Protein AF-A0A7S3JJ05-F1 (afdb_monomer_lite)

pLDDT: mean 85.85, std 11.39, range [44.94, 96.62]

Organism: NCBI:txid151035

Radius of gyration: 26.89 Å; chains: 1; bounding box: 76×38×71 Å

Sequence (168 aa):
YGKQVETTECEGEQGTETLEESEFLMVLLNIERSNNLYESWDQAFRYEADSGTNMYKKKRWITKIPQILTFNIIRVVYDHKTNMPTKLHNEFSFDKEIYIDRFIAENALRFPDFMNTLDSLKAKKQALEETLKKYQHQSKDLLYTDYMRVARQFIEKQLEVKEEDKEC

InterPro domains:
  IPR001394 Peptidase C19, ubiquitin carboxyl-terminal hydrolase [PF00443] (8-108)
  IPR038765 Papain-like cysteine peptidase superfamily [SSF54001] (2-116)

Foldseek 3Di:
DWKKWKWKFKAAPPTDTDIDIDDDDAQEFEPPPHQEDVVRSQCSQWDWDDPPRIIMIMGMATAGDDPDYHYDYDQWDQDPVVRDTDGHPHHHDYDPDDDCLLRHPVCVVVNVVVVVVVVVVVVVVVVVVVVVVCQQPVDDRHHVVVVVVVVVVVVVVVVVVVVVVVVD

Secondary structure (DSSP, 8-state):
-EEEEEEEEEETBS---EEEEEEESEEEEE-SS-SBHHHHHHHHHEEEEE-SS-EEEEEEEEEE--SS-EEEEE-EEEETTTTEEEE-----B--SS---GGGBGGGTTTHHHHHHHHHHHHHHHHHHHHHHHHHH-SBTTB-HHHHHHHHHHHHHHHHHHHHHTT--

Structure (mmCIF, N/CA/C/O backbone):
data_AF-A0A7S3JJ05-F1
#
_entry.id   AF-A0A7S3JJ05-F1
#
loop_
_atom_site.group_PDB
_atom_site.id
_atom_site.type_symbol
_atom_site.label_atom_id
_atom_site.label_alt_id
_atom_site.label_comp_id
_atom_site.label_asym_id
_atom_site.label_entity_id
_atom_site.label_seq_id
_atom_site.pdbx_PDB_ins_code
_atom_site.Cartn_x
_atom_site.Cartn_y
_atom_site.Cartn_z
_atom_site.occupancy
_atom_site.B_iso_or_equiv
_atom_site.auth_seq_id
_atom_site.auth_comp_id
_atom_site.auth_asym_id
_atom_site.auth_atom_id
_atom_site.pdbx_PDB_model_num
ATOM 1 N N . TYR A 1 1 ? 10.597 -8.701 -21.590 1.00 82.19 1 TYR A N 1
ATOM 2 C CA . TYR A 1 1 ? 10.909 -8.054 -20.303 1.00 82.19 1 TYR A CA 1
ATOM 3 C C . TYR A 1 1 ? 10.250 -6.686 -20.257 1.00 82.19 1 TYR A C 1
ATOM 5 O O . TYR A 1 1 ? 10.054 -6.089 -21.317 1.00 82.19 1 TYR A O 1
ATOM 13 N N . GLY A 1 2 ? 9.829 -6.248 -19.071 1.00 90.94 2 GLY A N 1
ATOM 14 C CA . GLY A 1 2 ? 9.363 -4.882 -18.838 1.00 90.94 2 GLY A CA 1
ATOM 15 C C . GLY A 1 2 ? 10.549 -3.951 -18.596 1.00 90.94 2 GLY A C 1
ATOM 16 O O . GLY A 1 2 ? 11.637 -4.425 -18.271 1.00 90.94 2 GLY A O 1
ATOM 17 N N . LYS A 1 3 ? 10.347 -2.644 -18.758 1.00 94.31 3 LYS A N 1
ATOM 18 C CA . LYS A 1 3 ? 11.340 -1.620 -18.405 1.00 94.31 3 LYS A CA 1
ATOM 19 C C . LYS A 1 3 ? 10.775 -0.682 -17.356 1.00 94.31 3 LYS A C 1
ATOM 21 O O . LYS A 1 3 ? 9.590 -0.341 -17.405 1.00 94.31 3 LYS A O 1
ATOM 26 N N . GLN A 1 4 ? 11.629 -0.274 -16.433 1.00 93.25 4 GLN A N 1
ATOM 27 C CA . GLN A 1 4 ? 11.309 0.684 -15.389 1.00 93.25 4 GLN A CA 1
ATOM 28 C C . GLN A 1 4 ? 12.452 1.685 -15.223 1.00 93.25 4 GLN A C 1
ATOM 30 O O . GLN A 1 4 ? 13.612 1.373 -15.490 1.00 93.25 4 GLN A O 1
ATOM 35 N N . VAL A 1 5 ? 12.096 2.878 -14.771 1.00 93.38 5 VAL A N 1
ATOM 36 C CA . VAL A 1 5 ? 13.022 3.918 -14.334 1.00 93.38 5 VAL A CA 1
ATOM 37 C C . VAL A 1 5 ? 12.901 4.026 -12.829 1.00 93.38 5 VAL A C 1
ATOM 39 O O . VAL A 1 5 ? 11.796 4.006 -12.282 1.00 93.38 5 VAL A O 1
ATOM 42 N N . GLU A 1 6 ? 14.036 4.135 -12.166 1.00 90.75 6 GLU A N 1
ATOM 43 C CA . GLU A 1 6 ? 14.124 4.386 -10.744 1.00 90.75 6 GLU A CA 1
ATOM 44 C C . GLU A 1 6 ? 14.713 5.771 -10.496 1.00 90.75 6 GLU A C 1
ATOM 46 O O . GLU A 1 6 ? 15.736 6.125 -11.076 1.00 90.75 6 GLU A O 1
ATOM 51 N N . THR A 1 7 ? 14.052 6.538 -9.634 1.00 88.94 7 THR A N 1
ATOM 52 C CA . THR A 1 7 ? 14.517 7.831 -9.136 1.00 88.94 7 THR A CA 1
ATOM 53 C C . THR A 1 7 ? 14.844 7.679 -7.661 1.00 88.94 7 THR A C 1
ATOM 55 O O . THR A 1 7 ? 13.981 7.252 -6.885 1.00 88.94 7 THR A O 1
ATOM 58 N N . THR A 1 8 ? 16.067 8.030 -7.273 1.00 85.50 8 THR A N 1
ATOM 59 C CA . THR A 1 8 ? 16.470 8.092 -5.864 1.00 85.50 8 THR A CA 1
ATOM 60 C C . THR A 1 8 ? 16.729 9.540 -5.470 1.00 85.50 8 THR A C 1
ATOM 62 O O . THR A 1 8 ? 17.490 10.240 -6.130 1.00 85.50 8 THR A O 1
ATOM 65 N N . GLU A 1 9 ? 16.077 9.974 -4.396 1.00 83.88 9 GLU A N 1
ATOM 66 C CA . GLU A 1 9 ? 16.200 11.290 -3.774 1.00 83.88 9 GLU A CA 1
ATOM 67 C C . GLU A 1 9 ? 16.800 11.097 -2.368 1.00 83.88 9 GLU A C 1
ATOM 69 O O . GLU A 1 9 ? 16.243 10.371 -1.536 1.00 83.88 9 GLU A O 1
ATOM 74 N N . CYS A 1 10 ? 17.935 11.747 -2.099 1.00 75.75 10 CYS A N 1
ATOM 75 C CA . CYS A 1 10 ? 18.586 11.771 -0.789 1.00 75.75 10 CYS A CA 1
ATOM 76 C C . CYS A 1 10 ? 18.523 13.198 -0.235 1.00 75.75 10 CYS A C 1
ATOM 78 O O . CYS A 1 10 ? 19.223 14.086 -0.721 1.00 75.75 10 CYS A O 1
ATOM 80 N N . GLU A 1 11 ? 17.697 13.441 0.781 1.00 64.88 11 GLU A N 1
ATOM 81 C CA . GLU A 1 11 ? 17.647 14.745 1.451 1.00 64.88 11 GLU A CA 1
ATOM 82 C C . GLU A 1 11 ? 18.813 14.823 2.457 1.00 64.88 11 GLU A C 1
ATOM 84 O O . GLU A 1 11 ? 18.699 14.307 3.567 1.00 64.88 11 GLU A O 1
ATOM 89 N N . GLY A 1 12 ? 19.960 15.395 2.053 1.00 57.22 12 GLY A N 1
ATOM 90 C CA . GLY A 1 12 ? 21.115 15.605 2.949 1.00 57.22 12 GLY A CA 1
ATOM 91 C C . GLY A 1 12 ? 22.434 16.025 2.288 1.00 57.22 12 GLY A C 1
ATOM 92 O O . GLY A 1 12 ? 23.176 16.835 2.839 1.00 57.22 12 GLY A O 1
ATOM 93 N N . GLU A 1 13 ? 22.703 15.553 1.074 1.00 52.25 13 GLU A N 1
ATOM 94 C CA . GLU A 1 13 ? 23.764 16.067 0.195 1.00 52.25 13 GLU A CA 1
ATOM 95 C C . GLU A 1 13 ? 23.087 16.762 -0.993 1.00 52.25 13 GLU A C 1
ATOM 97 O O . GLU A 1 13 ? 21.951 16.416 -1.308 1.00 52.25 13 GLU A O 1
ATOM 102 N N . GLN A 1 14 ? 23.716 17.783 -1.594 1.00 47.75 14 GLN A N 1
ATOM 103 C CA . GLN A 1 14 ? 23.150 18.600 -2.687 1.00 47.75 14 GLN A CA 1
ATOM 104 C C . GLN A 1 14 ? 22.267 17.755 -3.617 1.00 47.75 14 GLN A C 1
ATOM 106 O O . GLN A 1 14 ? 22.804 16.915 -4.334 1.00 47.75 14 GLN A O 1
ATOM 111 N N . GLY A 1 15 ? 20.940 17.950 -3.535 1.00 53.84 15 GLY A N 1
ATOM 112 C CA . GLY A 1 15 ? 19.898 17.020 -3.995 1.00 53.84 15 GLY A CA 1
ATOM 113 C C . GLY A 1 15 ? 20.252 16.281 -5.279 1.00 53.84 15 GLY A C 1
ATOM 114 O O . GLY A 1 15 ? 20.012 16.775 -6.378 1.00 53.84 15 GLY A O 1
ATOM 115 N N . THR A 1 16 ? 20.878 15.115 -5.128 1.00 57.69 16 THR A N 1
ATOM 116 C CA . THR A 1 16 ? 21.374 14.343 -6.260 1.00 57.69 16 THR A CA 1
ATOM 117 C C . THR A 1 16 ? 20.274 13.370 -6.643 1.00 57.69 16 THR A C 1
ATOM 119 O O . THR A 1 16 ? 20.084 12.356 -5.980 1.00 57.69 16 THR A O 1
ATOM 122 N N . GLU A 1 17 ? 19.511 13.708 -7.679 1.00 68.81 17 GLU A N 1
ATOM 123 C CA . GLU A 1 17 ? 18.558 12.779 -8.282 1.00 68.81 17 GLU A CA 1
ATOM 124 C C . GLU A 1 17 ? 19.319 11.840 -9.218 1.00 68.81 17 GLU A C 1
ATOM 126 O O . GLU A 1 17 ? 19.833 12.254 -10.261 1.00 68.81 17 GLU A O 1
ATOM 131 N N . THR A 1 18 ? 19.417 10.565 -8.846 1.00 74.94 18 THR A N 1
ATOM 132 C CA . THR A 1 18 ? 19.930 9.530 -9.746 1.00 74.94 18 THR A CA 1
ATOM 133 C C . THR A 1 18 ? 18.768 8.876 -10.480 1.00 74.94 18 THR A C 1
ATOM 135 O O . THR A 1 18 ? 17.762 8.499 -9.874 1.00 74.94 18 THR A O 1
ATOM 138 N N . LEU A 1 19 ? 18.910 8.762 -11.803 1.00 83.12 19 LEU A N 1
ATOM 139 C CA . LEU A 1 19 ? 17.966 8.079 -12.681 1.00 83.12 19 LEU A CA 1
ATOM 140 C C . LEU A 1 19 ? 18.621 6.819 -13.235 1.00 83.12 19 LEU A C 1
ATOM 142 O O . LEU A 1 19 ? 19.590 6.897 -13.989 1.00 83.12 19 LEU A O 1
ATOM 146 N N . GLU A 1 20 ? 18.072 5.665 -12.872 1.00 89.56 20 GLU A N 1
ATOM 147 C CA . GLU A 1 20 ? 18.563 4.364 -13.320 1.00 89.56 20 GLU A CA 1
ATOM 148 C C . GLU A 1 20 ? 17.482 3.630 -14.114 1.00 89.56 20 GLU A C 1
ATOM 150 O O . GLU A 1 20 ? 16.375 3.383 -13.628 1.00 89.56 20 GLU A O 1
ATOM 155 N N . GLU A 1 21 ? 17.804 3.257 -15.352 1.00 91.31 21 GLU A N 1
ATOM 156 C CA . GLU A 1 21 ? 16.955 2.381 -16.154 1.00 91.31 21 GLU A CA 1
ATOM 157 C C . GLU A 1 21 ? 17.282 0.918 -15.866 1.00 91.31 21 GLU A C 1
ATOM 159 O O . GLU A 1 21 ? 18.436 0.494 -15.917 1.00 91.31 21 GLU A O 1
ATOM 164 N N . SER A 1 22 ? 16.248 0.120 -15.609 1.00 92.06 22 SER A N 1
ATOM 165 C CA . SER A 1 22 ? 16.392 -1.318 -15.404 1.00 92.06 22 SER A CA 1
ATOM 166 C C . SER A 1 22 ? 15.295 -2.105 -16.110 1.00 92.06 22 SER A C 1
ATOM 168 O O . SER A 1 22 ? 14.193 -1.618 -16.382 1.00 92.06 22 SER A O 1
ATOM 170 N N . GLU A 1 23 ? 15.605 -3.360 -16.416 1.00 93.50 23 GLU A N 1
ATOM 171 C CA . GLU A 1 23 ? 14.619 -4.319 -16.891 1.00 93.50 23 GLU A CA 1
ATOM 172 C C . GLU A 1 23 ? 14.066 -5.126 -15.719 1.00 93.50 23 GLU A C 1
ATOM 174 O O . GLU A 1 23 ? 14.777 -5.442 -14.766 1.00 93.50 23 GLU A O 1
ATOM 179 N N . PHE A 1 24 ? 12.790 -5.494 -15.802 1.00 92.12 24 PHE A N 1
ATOM 180 C CA . PHE A 1 24 ? 12.163 -6.366 -14.818 1.00 92.12 24 PHE A CA 1
ATOM 181 C C . PHE A 1 24 ? 11.368 -7.479 -15.501 1.00 92.12 24 PHE A C 1
ATOM 183 O O . PHE A 1 24 ? 10.778 -7.313 -16.575 1.00 92.12 24 PHE A O 1
ATOM 190 N N . LEU A 1 25 ? 11.371 -8.648 -14.865 1.00 91.00 25 LEU A N 1
ATOM 191 C CA . LEU A 1 25 ? 10.566 -9.797 -15.281 1.00 91.00 25 LEU A CA 1
ATOM 192 C C . LEU A 1 25 ? 9.307 -9.930 -14.424 1.00 91.00 25 LEU A C 1
ATOM 194 O O . LEU A 1 25 ? 8.244 -10.291 -14.924 1.00 91.00 25 LEU A O 1
ATOM 198 N N . MET A 1 26 ? 9.438 -9.636 -13.133 1.00 93.38 26 MET A N 1
ATOM 199 C CA . MET A 1 26 ? 8.384 -9.820 -12.152 1.00 93.38 26 MET A CA 1
ATOM 200 C C . MET A 1 26 ? 8.451 -8.763 -11.062 1.00 93.38 26 MET A C 1
ATOM 202 O O . MET A 1 26 ? 9.522 -8.232 -10.766 1.00 93.38 26 MET A O 1
ATOM 206 N N . VAL A 1 27 ? 7.302 -8.494 -10.454 1.00 93.69 27 VAL A N 1
ATOM 207 C CA . VAL A 1 27 ? 7.176 -7.587 -9.315 1.00 93.69 27 VAL A CA 1
ATOM 208 C C . VAL A 1 27 ? 7.080 -8.421 -8.042 1.00 93.69 27 VAL A C 1
ATOM 210 O O . VAL A 1 27 ? 6.203 -9.277 -7.913 1.00 93.69 27 VAL A O 1
ATOM 213 N N . LEU A 1 28 ? 8.000 -8.188 -7.108 1.00 93.56 28 LEU A N 1
ATOM 214 C CA . LEU A 1 28 ? 7.999 -8.826 -5.793 1.00 93.56 28 LEU A CA 1
ATOM 215 C C . LEU A 1 28 ? 7.097 -8.029 -4.846 1.00 93.56 28 LEU A C 1
ATOM 217 O O . LEU A 1 28 ? 7.322 -6.840 -4.639 1.00 93.56 28 LEU A O 1
ATOM 221 N N . LEU A 1 29 ? 6.092 -8.686 -4.273 1.00 93.94 29 LEU A N 1
ATOM 222 C CA . LEU A 1 29 ? 5.113 -8.079 -3.377 1.00 93.94 29 LEU A CA 1
ATOM 223 C C . LEU A 1 29 ? 5.332 -8.584 -1.952 1.00 93.94 29 LEU A C 1
ATOM 225 O O . LEU A 1 29 ? 5.240 -9.788 -1.701 1.00 93.94 29 LEU A O 1
ATOM 229 N N . ASN A 1 30 ? 5.592 -7.666 -1.021 1.00 90.44 30 ASN A N 1
ATOM 230 C CA . ASN A 1 30 ? 5.603 -7.968 0.407 1.00 90.44 30 ASN A CA 1
ATOM 231 C C . ASN A 1 30 ? 4.196 -7.744 0.985 1.00 90.44 30 ASN A C 1
ATOM 233 O O . ASN A 1 30 ? 3.635 -6.661 0.836 1.00 90.44 30 ASN A O 1
ATOM 237 N N . ILE A 1 31 ? 3.640 -8.765 1.643 1.00 90.50 31 ILE A N 1
ATOM 238 C CA . ILE A 1 31 ? 2.284 -8.737 2.220 1.00 90.50 31 ILE A CA 1
ATOM 239 C C . ILE A 1 31 ? 2.266 -8.600 3.744 1.00 90.50 31 ILE A C 1
ATOM 241 O O . ILE A 1 31 ? 1.229 -8.795 4.373 1.00 90.50 31 ILE A O 1
ATOM 245 N N . GLU A 1 32 ? 3.408 -8.308 4.364 1.00 87.25 32 GLU A N 1
ATOM 246 C CA . GLU A 1 32 ? 3.494 -8.125 5.815 1.00 87.25 32 GLU A CA 1
ATOM 247 C C . GLU A 1 32 ? 2.618 -6.957 6.293 1.00 87.25 32 GLU A C 1
ATOM 249 O O . GLU A 1 32 ? 1.982 -7.038 7.341 1.00 87.25 32 GLU A O 1
ATOM 254 N N . ARG A 1 33 ? 2.555 -5.880 5.499 1.00 84.00 33 ARG A N 1
ATOM 255 C CA . ARG A 1 33 ? 1.881 -4.620 5.855 1.00 84.00 33 ARG A CA 1
ATOM 256 C C . ARG A 1 33 ? 0.652 -4.305 5.007 1.00 84.00 33 ARG A C 1
ATOM 258 O O . ARG A 1 33 ? 0.058 -3.251 5.190 1.00 84.00 33 ARG A O 1
ATOM 265 N N . SER A 1 34 ? 0.298 -5.163 4.057 1.00 87.81 34 SER A N 1
ATOM 266 C CA . SER A 1 34 ? -0.781 -4.910 3.101 1.00 87.81 34 SER A CA 1
ATOM 267 C C . SER A 1 34 ? -1.526 -6.195 2.749 1.00 87.81 34 SER A C 1
ATOM 269 O O . SER A 1 34 ? -0.962 -7.288 2.749 1.00 87.81 34 SER A O 1
ATOM 271 N N . ASN A 1 35 ? -2.821 -6.061 2.470 1.00 89.81 35 ASN A N 1
ATOM 272 C CA . ASN A 1 35 ? -3.723 -7.168 2.135 1.00 89.81 35 ASN A CA 1
ATOM 273 C C . ASN A 1 35 ? -4.287 -7.075 0.706 1.00 89.81 35 ASN A C 1
ATOM 275 O O . ASN A 1 35 ? -5.105 -7.902 0.311 1.00 89.81 35 ASN A O 1
ATOM 279 N N . ASN A 1 36 ? -3.866 -6.073 -0.066 1.00 93.62 36 ASN A N 1
ATOM 280 C CA . ASN A 1 36 ? -4.350 -5.819 -1.415 1.00 93.62 36 ASN A CA 1
ATOM 281 C C . ASN A 1 36 ? -3.189 -5.583 -2.388 1.00 93.62 36 ASN A C 1
ATOM 283 O O . ASN A 1 36 ? -2.119 -5.107 -2.005 1.00 93.62 36 ASN A O 1
ATOM 287 N N . LEU A 1 37 ? -3.425 -5.896 -3.664 1.00 94.31 37 LEU A N 1
ATOM 288 C CA . LEU A 1 37 ? -2.410 -5.807 -4.714 1.00 94.31 37 LEU A CA 1
ATOM 289 C C . LEU A 1 37 ? -1.822 -4.404 -4.883 1.00 94.31 37 LEU A C 1
ATOM 291 O O . LEU A 1 37 ? -0.604 -4.264 -4.968 1.00 94.31 37 LEU A O 1
ATOM 295 N N . TYR A 1 38 ? -2.666 -3.374 -4.956 1.00 93.19 38 TYR A N 1
ATOM 296 C CA . TYR A 1 38 ? -2.210 -2.020 -5.268 1.00 93.19 38 TYR A CA 1
ATOM 297 C C . TYR A 1 38 ? -1.325 -1.436 -4.173 1.00 93.19 38 TYR A C 1
ATOM 299 O O . TYR A 1 38 ? -0.345 -0.769 -4.483 1.00 93.19 38 TYR A O 1
ATOM 307 N N . GLU A 1 39 ? -1.649 -1.685 -2.910 1.00 91.12 39 GLU A N 1
ATOM 308 C CA . GLU A 1 39 ? -0.859 -1.231 -1.773 1.00 91.12 39 GLU A CA 1
ATOM 309 C C . GLU A 1 39 ? 0.471 -1.979 -1.685 1.00 91.12 39 GLU A C 1
ATOM 311 O O . GLU A 1 39 ? 1.507 -1.336 -1.532 1.00 91.12 39 GLU A O 1
ATOM 316 N N . SER A 1 40 ? 0.482 -3.306 -1.865 1.00 93.25 40 SER A N 1
ATOM 317 C CA . SER A 1 40 ? 1.742 -4.062 -1.907 1.00 93.25 40 SER A CA 1
ATOM 318 C C . SER A 1 40 ? 2.624 -3.643 -3.083 1.00 93.25 40 SER A C 1
ATOM 320 O O . SER A 1 40 ? 3.846 -3.597 -2.956 1.00 93.25 40 SER A O 1
ATOM 322 N N . TRP A 1 41 ? 2.028 -3.335 -4.238 1.00 93.50 41 TRP A N 1
ATOM 323 C CA . TRP A 1 41 ? 2.768 -2.867 -5.409 1.00 93.50 41 TRP A CA 1
ATOM 324 C C . TRP A 1 41 ? 3.315 -1.452 -5.188 1.00 93.50 41 TRP A C 1
ATOM 326 O O . TRP A 1 41 ? 4.482 -1.191 -5.476 1.00 93.50 41 TRP A O 1
ATOM 336 N N . ASP A 1 42 ? 2.529 -0.558 -4.589 1.00 90.88 42 ASP A N 1
ATOM 337 C CA . ASP A 1 42 ? 2.990 0.781 -4.220 1.00 90.88 42 ASP A CA 1
ATOM 338 C C . ASP A 1 42 ? 4.161 0.718 -3.234 1.00 90.88 42 ASP A C 1
ATOM 340 O O . ASP A 1 42 ? 5.171 1.367 -3.472 1.00 90.88 42 ASP A O 1
ATOM 344 N N . GLN A 1 43 ? 4.095 -0.147 -2.216 1.00 89.69 43 GLN A N 1
ATOM 345 C CA . GLN A 1 43 ? 5.204 -0.412 -1.285 1.00 89.69 43 GLN A CA 1
ATOM 346 C C . GLN A 1 43 ? 6.431 -1.020 -1.979 1.00 89.69 43 GLN A C 1
ATOM 348 O O . GLN A 1 43 ? 7.568 -0.750 -1.602 1.00 89.69 43 GLN A O 1
ATOM 353 N N . ALA A 1 44 ? 6.231 -1.855 -3.001 1.00 91.06 44 ALA A N 1
ATOM 354 C CA . ALA A 1 44 ? 7.342 -2.411 -3.764 1.00 91.06 44 ALA A CA 1
ATOM 355 C C . ALA A 1 44 ? 8.052 -1.335 -4.600 1.00 91.06 44 ALA A C 1
ATOM 357 O O . ALA A 1 44 ? 9.262 -1.431 -4.815 1.00 91.06 44 ALA A O 1
ATOM 358 N N . PHE A 1 45 ? 7.310 -0.347 -5.107 1.00 91.12 45 PHE A N 1
ATOM 359 C CA . PHE A 1 45 ? 7.809 0.698 -6.008 1.00 91.12 45 PHE A CA 1
ATOM 360 C C . PHE A 1 45 ? 8.241 1.973 -5.285 1.00 91.12 45 PHE A C 1
ATOM 362 O O . PHE A 1 45 ? 9.035 2.733 -5.836 1.00 91.12 45 PHE A O 1
ATOM 369 N N . ARG A 1 46 ? 7.739 2.198 -4.071 1.00 88.00 46 ARG A N 1
ATOM 370 C CA . ARG A 1 46 ? 8.063 3.334 -3.213 1.00 88.00 46 ARG A CA 1
ATOM 371 C C . ARG A 1 46 ? 8.742 2.817 -1.965 1.00 88.00 46 ARG A C 1
ATOM 373 O O . ARG A 1 46 ? 8.143 2.107 -1.165 1.00 88.00 46 ARG A O 1
ATOM 380 N N . TYR A 1 47 ? 9.994 3.198 -1.804 1.00 84.00 47 TYR A N 1
ATOM 381 C CA . TYR A 1 47 ? 10.747 2.941 -0.597 1.00 84.00 47 TYR A CA 1
ATOM 382 C C . TYR A 1 47 ? 11.076 4.273 0.055 1.00 84.00 47 TYR A C 1
ATOM 384 O O . TYR A 1 47 ? 11.681 5.141 -0.572 1.00 84.00 47 TYR A O 1
ATOM 392 N N . GLU A 1 4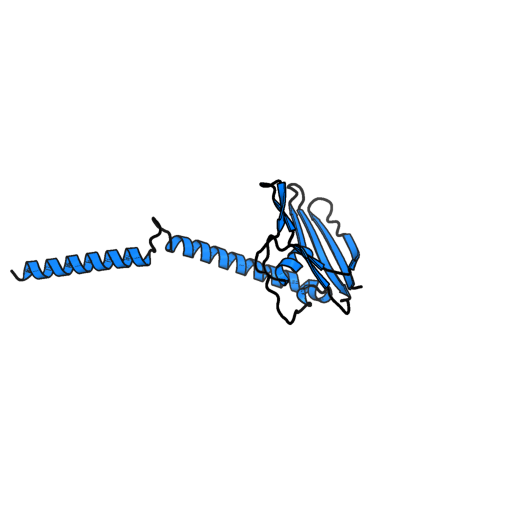8 ? 10.670 4.421 1.307 1.00 83.25 48 GLU A N 1
ATOM 393 C CA . GLU A 1 48 ? 11.007 5.568 2.136 1.00 83.25 48 GLU A CA 1
ATOM 394 C C . GLU A 1 48 ? 11.686 5.039 3.394 1.00 83.25 48 GLU A C 1
ATOM 396 O O . GLU A 1 48 ? 11.130 4.198 4.106 1.00 83.25 48 GLU A O 1
ATOM 401 N N . ALA A 1 49 ? 12.911 5.493 3.636 1.00 78.81 49 ALA A N 1
ATOM 402 C CA . ALA A 1 49 ? 13.657 5.162 4.835 1.00 78.81 49 ALA A CA 1
ATOM 403 C C . ALA A 1 49 ? 14.191 6.428 5.485 1.00 78.81 49 ALA A C 1
ATOM 405 O O . ALA A 1 49 ? 14.905 7.220 4.866 1.00 78.81 49 ALA A O 1
ATOM 406 N N . ASP A 1 50 ? 13.862 6.572 6.760 1.00 75.56 50 ASP A N 1
ATOM 407 C CA . ASP A 1 50 ? 14.413 7.602 7.618 1.00 75.56 50 ASP A CA 1
ATOM 408 C C . ASP A 1 50 ? 15.673 7.045 8.293 1.00 75.56 50 ASP A C 1
ATOM 410 O O . ASP A 1 50 ? 15.603 6.106 9.088 1.00 75.56 50 ASP A O 1
ATOM 414 N N . SER A 1 51 ? 16.843 7.570 7.923 1.00 70.38 51 SER A N 1
ATOM 415 C CA . SER A 1 51 ? 18.116 7.226 8.576 1.00 70.38 51 SER A CA 1
ATOM 416 C C . SER A 1 51 ? 18.473 8.205 9.702 1.00 70.38 51 SER A C 1
ATOM 418 O O . SER A 1 51 ? 19.618 8.234 10.152 1.00 70.38 51 SER A O 1
ATOM 420 N N . GLY A 1 52 ? 17.527 9.036 10.154 1.00 70.06 52 GLY A N 1
ATOM 421 C CA . GLY A 1 52 ? 17.686 10.011 11.235 1.00 70.06 52 GLY A CA 1
ATOM 422 C C . GLY A 1 52 ? 18.416 11.292 10.825 1.00 70.06 52 GLY A C 1
ATOM 423 O O . GLY A 1 52 ? 18.013 12.378 11.226 1.00 70.06 52 GLY A O 1
ATOM 424 N N . THR A 1 53 ? 19.486 11.189 10.031 1.00 66.19 53 THR A N 1
ATOM 425 C CA . THR A 1 53 ? 20.213 12.355 9.488 1.00 66.19 53 THR A CA 1
ATOM 426 C C . THR A 1 53 ? 19.732 12.735 8.090 1.00 66.19 53 THR A C 1
ATOM 428 O O . THR A 1 53 ? 19.606 13.921 7.810 1.00 66.19 53 THR A O 1
ATOM 431 N N . ASN A 1 54 ? 19.411 11.741 7.255 1.00 73.44 54 ASN A N 1
ATOM 432 C CA . ASN A 1 54 ? 18.942 11.927 5.883 1.00 73.44 54 ASN A CA 1
ATOM 433 C C . ASN A 1 54 ? 17.716 11.047 5.626 1.00 73.44 54 ASN A C 1
ATOM 435 O O . ASN A 1 54 ? 17.660 9.894 6.075 1.00 73.44 54 ASN A O 1
ATOM 439 N N . MET A 1 55 ? 16.772 11.574 4.850 1.00 79.19 55 MET A N 1
ATOM 440 C CA . MET A 1 55 ? 15.643 10.808 4.334 1.00 79.19 55 MET A CA 1
ATOM 441 C C . MET A 1 55 ? 15.978 10.299 2.932 1.00 79.19 55 MET A C 1
ATOM 443 O O . MET A 1 55 ? 16.326 11.078 2.042 1.00 79.19 55 MET A O 1
ATOM 447 N N . TYR A 1 56 ? 15.863 8.986 2.744 1.00 83.38 56 TYR A N 1
ATOM 448 C CA . TYR A 1 56 ? 16.067 8.324 1.461 1.00 83.38 56 TYR A CA 1
ATOM 449 C C . TYR A 1 56 ? 14.715 7.951 0.870 1.00 83.38 56 TYR A C 1
ATOM 451 O O . TYR A 1 56 ? 13.973 7.158 1.457 1.00 83.38 56 TYR A O 1
ATOM 459 N N . LYS A 1 57 ? 14.408 8.500 -0.304 1.00 87.25 57 LYS A N 1
ATOM 460 C CA . LYS A 1 57 ? 13.201 8.177 -1.064 1.00 87.25 57 LYS A CA 1
ATOM 461 C C . LYS A 1 57 ? 13.597 7.565 -2.391 1.00 87.25 57 LYS A C 1
ATOM 463 O O . LYS A 1 57 ? 14.374 8.134 -3.146 1.00 87.25 57 LYS A O 1
ATOM 468 N N . LYS A 1 58 ? 13.031 6.409 -2.699 1.00 88.56 58 LYS A N 1
ATOM 469 C CA . LYS A 1 58 ? 13.253 5.702 -3.956 1.00 88.56 58 LYS A CA 1
ATOM 470 C C . LYS A 1 58 ? 11.909 5.389 -4.587 1.00 88.56 58 LYS A C 1
ATOM 472 O O . LYS A 1 58 ? 11.046 4.787 -3.948 1.00 88.56 58 LYS A O 1
ATOM 477 N N . LYS A 1 59 ? 11.723 5.832 -5.828 1.00 90.69 59 LYS A N 1
ATOM 478 C CA . LYS A 1 59 ? 10.474 5.710 -6.590 1.00 90.69 59 LYS A CA 1
ATOM 479 C C . LYS A 1 59 ? 10.762 4.998 -7.902 1.00 90.69 59 LYS A C 1
ATOM 481 O O . LYS A 1 59 ? 11.679 5.383 -8.618 1.00 90.69 59 LYS A O 1
ATOM 486 N N . ARG A 1 60 ? 9.962 3.989 -8.241 1.00 92.19 60 ARG A N 1
ATOM 487 C CA . ARG A 1 60 ? 10.019 3.312 -9.543 1.00 92.19 60 ARG A CA 1
ATOM 488 C C . ARG A 1 60 ? 8.789 3.611 -10.382 1.00 92.19 60 ARG A C 1
ATOM 490 O O . ARG A 1 60 ? 7.672 3.632 -9.869 1.00 92.19 60 ARG A O 1
ATOM 497 N N . TRP A 1 61 ? 9.010 3.759 -11.682 1.00 93.44 61 TRP A N 1
ATOM 498 C CA . TRP A 1 61 ? 7.979 3.976 -12.690 1.00 93.44 61 TRP A CA 1
ATOM 499 C C . TRP A 1 61 ? 8.185 3.039 -13.874 1.00 93.44 61 TRP A C 1
ATOM 501 O O . TRP A 1 61 ? 9.304 2.867 -14.350 1.00 93.44 61 TRP A O 1
ATOM 511 N N . ILE A 1 62 ? 7.111 2.445 -14.387 1.00 94.69 62 ILE A N 1
ATOM 512 C CA . ILE A 1 62 ? 7.168 1.578 -15.567 1.00 94.69 62 ILE A CA 1
ATOM 513 C C . ILE A 1 62 ? 7.189 2.445 -16.819 1.00 94.69 62 ILE A C 1
ATOM 515 O O . ILE A 1 62 ? 6.289 3.252 -17.046 1.00 94.69 62 ILE A O 1
ATOM 519 N N . THR A 1 63 ? 8.200 2.237 -17.655 1.00 94.50 63 THR A N 1
ATOM 520 C CA . THR A 1 63 ? 8.321 2.875 -18.973 1.00 94.50 63 THR A CA 1
ATOM 521 C C . THR A 1 63 ? 7.873 1.951 -20.095 1.00 94.50 63 THR A C 1
ATOM 523 O O . THR A 1 63 ? 7.363 2.409 -21.111 1.00 94.50 63 THR A O 1
ATOM 526 N N . LYS A 1 64 ? 8.022 0.632 -19.918 1.00 94.62 64 LYS A N 1
ATOM 527 C CA . LYS A 1 64 ? 7.545 -0.365 -20.880 1.00 94.62 64 LYS A CA 1
ATOM 528 C C . LYS A 1 64 ? 6.901 -1.540 -20.165 1.00 94.62 64 LYS A C 1
ATOM 530 O O . LYS A 1 64 ? 7.569 -2.274 -19.436 1.00 94.62 64 LYS A O 1
ATOM 535 N N . ILE A 1 65 ? 5.620 -1.757 -20.437 1.00 91.94 65 ILE A N 1
ATOM 536 C CA . ILE A 1 65 ? 4.852 -2.868 -19.873 1.00 91.94 65 ILE A CA 1
ATOM 537 C C . ILE A 1 65 ? 5.199 -4.165 -20.632 1.00 91.94 65 ILE A C 1
ATOM 539 O O . ILE A 1 65 ? 5.220 -4.166 -21.869 1.00 91.94 65 ILE A O 1
ATOM 543 N N . PRO A 1 66 ? 5.503 -5.277 -19.937 1.00 93.00 66 PRO A N 1
ATOM 544 C CA . PRO A 1 66 ? 5.672 -6.575 -20.582 1.00 93.00 66 PRO A CA 1
ATOM 545 C C . PRO A 1 66 ? 4.321 -7.141 -21.050 1.00 93.00 66 PRO A C 1
ATOM 547 O O . PRO A 1 66 ? 3.298 -6.898 -20.425 1.00 93.00 66 PRO A O 1
ATOM 550 N N . GLN A 1 67 ? 4.319 -7.969 -22.103 1.00 92.75 67 GLN A N 1
ATOM 551 C CA . GLN A 1 67 ? 3.094 -8.651 -22.566 1.00 92.75 67 GLN A CA 1
ATOM 552 C C . GLN A 1 67 ? 2.451 -9.526 -21.480 1.00 92.75 67 GLN A C 1
ATOM 554 O O . GLN A 1 67 ? 1.235 -9.676 -21.443 1.00 92.75 67 GLN A O 1
ATOM 559 N N . ILE A 1 68 ? 3.277 -10.102 -20.603 1.00 94.25 68 ILE A N 1
ATOM 560 C CA . ILE A 1 68 ? 2.847 -10.876 -19.442 1.00 94.25 68 ILE A CA 1
ATOM 561 C C . ILE A 1 68 ? 3.470 -10.224 -18.213 1.00 94.25 68 ILE A C 1
ATOM 563 O O . ILE A 1 68 ? 4.696 -10.196 -18.078 1.00 94.25 68 ILE A O 1
ATOM 567 N N . LEU A 1 69 ? 2.628 -9.699 -17.326 1.00 93.38 69 LEU A N 1
ATOM 568 C CA . LEU A 1 69 ? 3.051 -9.135 -16.051 1.00 93.38 69 LEU A CA 1
ATOM 569 C C . LEU A 1 69 ? 2.918 -10.194 -14.956 1.00 93.38 69 LEU A C 1
ATOM 571 O O . LEU A 1 69 ? 1.839 -10.738 -14.738 1.00 93.38 69 LEU A O 1
ATOM 575 N N . THR A 1 70 ? 4.028 -10.491 -14.281 1.00 94.88 70 THR A N 1
ATOM 576 C CA . THR A 1 70 ? 4.083 -11.524 -13.240 1.00 94.88 70 THR A CA 1
ATOM 577 C C . THR A 1 70 ? 4.285 -10.886 -11.871 1.00 94.88 70 THR A C 1
ATOM 579 O O . THR A 1 70 ? 5.199 -10.079 -11.693 1.00 94.88 70 THR A O 1
ATOM 582 N N . PHE A 1 71 ? 3.471 -11.287 -10.895 1.00 95.00 71 PHE A N 1
ATOM 583 C CA . PHE A 1 71 ? 3.595 -10.873 -9.499 1.00 95.00 71 PHE A CA 1
ATOM 584 C C . PHE A 1 71 ? 3.985 -12.060 -8.625 1.00 95.00 71 PHE A C 1
ATOM 586 O O . PHE A 1 71 ? 3.364 -13.119 -8.694 1.00 95.00 71 PHE A O 1
ATOM 593 N N . ASN A 1 72 ? 4.978 -11.858 -7.765 1.00 95.50 72 ASN A N 1
ATOM 594 C CA . ASN A 1 72 ? 5.415 -12.840 -6.784 1.00 95.50 72 ASN A CA 1
ATOM 595 C C . ASN A 1 72 ? 5.050 -12.361 -5.386 1.00 95.50 72 ASN A C 1
ATOM 597 O O . ASN A 1 72 ? 5.632 -11.408 -4.874 1.00 95.50 72 ASN A O 1
ATOM 601 N N . ILE A 1 73 ? 4.102 -13.052 -4.764 1.00 94.31 73 ILE A N 1
ATOM 602 C CA . ILE A 1 73 ? 3.655 -12.753 -3.406 1.00 94.31 73 ILE A CA 1
ATOM 603 C C . ILE A 1 73 ? 4.596 -13.436 -2.413 1.00 94.31 73 ILE A C 1
ATOM 605 O O . ILE A 1 73 ? 4.619 -14.665 -2.301 1.00 94.31 73 ILE A O 1
ATOM 609 N N . ILE A 1 74 ? 5.353 -12.641 -1.662 1.00 93.25 74 ILE A N 1
ATOM 610 C CA . ILE A 1 74 ? 6.275 -13.133 -0.642 1.00 93.25 74 ILE A CA 1
ATOM 611 C C . ILE A 1 74 ? 5.500 -13.320 0.659 1.00 93.25 74 ILE A C 1
ATOM 613 O O . ILE A 1 74 ? 5.196 -12.363 1.362 1.00 93.25 74 ILE A O 1
ATOM 617 N N . ARG A 1 75 ? 5.177 -14.579 0.978 1.00 93.56 75 ARG A N 1
ATOM 618 C CA . ARG A 1 75 ? 4.465 -14.945 2.215 1.00 93.56 75 ARG A CA 1
ATOM 619 C C . ARG A 1 75 ? 5.376 -15.387 3.354 1.00 93.56 75 ARG A C 1
ATOM 621 O O . ARG A 1 75 ? 4.876 -15.628 4.442 1.00 93.56 75 ARG A O 1
ATOM 628 N N . VAL A 1 76 ? 6.668 -15.585 3.117 1.00 92.62 76 VAL A N 1
ATOM 629 C CA . VAL A 1 76 ? 7.590 -16.082 4.147 1.00 92.62 76 VAL A CA 1
ATOM 630 C C . VAL A 1 76 ? 8.279 -14.891 4.793 1.00 92.62 76 VAL A C 1
ATOM 632 O O . VAL A 1 76 ? 8.990 -14.159 4.110 1.00 92.62 76 VAL A O 1
ATOM 635 N N . VAL A 1 77 ? 8.063 -14.714 6.094 1.00 90.81 77 VAL A N 1
ATOM 636 C CA . VAL A 1 77 ? 8.677 -13.653 6.901 1.00 90.81 77 VAL A CA 1
ATOM 637 C C . VAL A 1 77 ? 9.448 -14.289 8.048 1.00 90.81 77 VAL A C 1
ATOM 639 O O . VAL A 1 77 ? 9.052 -15.326 8.582 1.00 90.81 77 VAL A O 1
ATOM 642 N N . TYR A 1 78 ? 10.581 -13.696 8.405 1.00 91.81 78 TYR A N 1
ATOM 643 C CA . TYR A 1 78 ? 11.376 -14.164 9.530 1.00 91.81 78 TYR A CA 1
ATOM 644 C C . TYR A 1 78 ? 10.750 -13.687 10.843 1.00 91.81 78 TYR A C 1
ATOM 646 O O . TYR A 1 78 ? 10.640 -12.485 11.079 1.00 91.81 78 TYR A O 1
ATOM 654 N N . ASP A 1 79 ? 10.340 -14.618 11.702 1.00 90.38 79 ASP A N 1
ATOM 655 C CA . ASP A 1 79 ? 9.840 -14.274 13.029 1.00 90.38 79 ASP A CA 1
ATOM 656 C C . ASP A 1 79 ? 11.003 -14.221 14.026 1.00 90.38 79 ASP A C 1
ATOM 658 O O . ASP A 1 79 ? 11.590 -15.241 14.386 1.00 90.38 79 ASP A O 1
ATOM 662 N N . HIS A 1 80 ? 11.317 -13.018 14.506 1.00 89.69 80 HIS A N 1
ATOM 663 C CA . HIS A 1 80 ? 12.378 -12.789 15.489 1.00 89.69 80 HIS A CA 1
ATOM 664 C C . HIS A 1 80 ? 12.090 -13.402 16.869 1.00 89.69 80 HIS A C 1
ATOM 666 O O . HIS A 1 80 ? 13.016 -13.560 17.661 1.00 89.69 80 HIS A O 1
ATOM 672 N N . LYS A 1 81 ? 10.835 -13.756 17.182 1.00 91.88 81 LYS A N 1
ATOM 673 C CA . LYS A 1 81 ? 10.486 -14.414 18.452 1.00 91.88 81 LYS A CA 1
ATOM 674 C C . LYS A 1 81 ? 10.799 -15.904 18.416 1.00 91.88 81 LYS A C 1
ATOM 676 O O . LYS A 1 81 ? 11.335 -16.441 19.380 1.00 91.88 81 LYS A O 1
ATOM 681 N N . THR A 1 82 ? 10.457 -16.567 17.314 1.00 89.81 82 THR A N 1
ATOM 682 C CA . THR A 1 82 ? 10.680 -18.009 17.127 1.00 89.81 82 THR A CA 1
ATOM 683 C C . THR A 1 82 ? 12.000 -18.328 16.422 1.00 89.81 82 THR A C 1
ATOM 685 O O . THR A 1 82 ? 12.390 -19.492 16.382 1.00 89.81 82 THR A O 1
ATOM 688 N N . ASN A 1 83 ? 12.707 -17.313 15.905 1.00 92.06 83 ASN A N 1
ATOM 689 C CA . ASN A 1 83 ? 13.916 -17.431 15.082 1.00 92.06 83 ASN A CA 1
ATOM 690 C C . ASN A 1 83 ? 13.747 -18.380 13.886 1.00 92.06 83 ASN A C 1
ATOM 692 O O . ASN A 1 83 ? 14.676 -19.085 13.490 1.00 92.06 83 ASN A O 1
ATOM 696 N N . MET A 1 84 ? 12.542 -18.414 13.314 1.00 93.75 84 MET A N 1
ATOM 697 C CA . MET A 1 84 ? 12.201 -19.295 12.203 1.00 93.75 84 MET A CA 1
ATOM 698 C C . MET A 1 84 ? 11.430 -18.553 11.105 1.00 93.75 84 MET A C 1
ATOM 700 O O . MET A 1 84 ? 10.655 -17.633 11.390 1.00 93.75 84 MET A O 1
ATOM 704 N N . PRO A 1 85 ? 11.606 -18.956 9.832 1.00 94.12 85 PRO A N 1
ATOM 705 C CA . PRO A 1 85 ? 10.777 -18.461 8.745 1.00 94.12 85 PRO A CA 1
ATOM 706 C C . PRO A 1 85 ? 9.340 -18.956 8.931 1.00 94.12 85 PRO A C 1
ATOM 708 O O . PRO A 1 85 ? 9.073 -20.157 8.922 1.00 94.12 85 PRO A O 1
ATOM 711 N N . THR A 1 86 ? 8.408 -18.020 9.074 1.00 93.00 86 THR A N 1
ATOM 712 C CA . THR A 1 86 ? 6.985 -18.297 9.267 1.00 93.00 86 THR A CA 1
ATOM 713 C C . THR A 1 86 ? 6.197 -17.834 8.049 1.00 93.00 86 THR A C 1
ATOM 715 O O . THR A 1 86 ? 6.445 -16.770 7.479 1.00 93.00 86 THR A O 1
ATOM 718 N N . LYS A 1 87 ? 5.232 -18.651 7.623 1.00 93.12 87 LYS A N 1
ATOM 719 C CA . LYS A 1 87 ? 4.337 -18.311 6.518 1.00 93.12 87 LYS A CA 1
ATOM 720 C C . LYS A 1 87 ? 3.206 -17.409 7.014 1.00 93.12 87 LYS A C 1
ATOM 722 O O . LYS A 1 87 ? 2.491 -17.756 7.948 1.00 93.12 87 LYS A O 1
ATOM 727 N N . LEU A 1 88 ? 3.005 -16.283 6.342 1.00 92.44 88 LEU A N 1
ATOM 728 C CA . LEU A 1 88 ? 1.872 -15.392 6.543 1.00 92.44 88 LEU A CA 1
ATOM 729 C C . LEU A 1 88 ? 0.612 -15.965 5.884 1.00 92.44 88 LEU A C 1
ATOM 731 O O . LEU A 1 88 ? 0.560 -16.218 4.672 1.00 92.44 88 LEU A O 1
ATOM 735 N N . HIS A 1 89 ? -0.414 -16.150 6.713 1.00 90.88 89 HIS A N 1
ATOM 736 C CA . HIS A 1 89 ? -1.716 -16.714 6.348 1.00 90.88 89 HIS A CA 1
ATOM 737 C C . HIS A 1 89 ? -2.820 -15.656 6.210 1.00 90.88 89 HIS A C 1
ATOM 739 O O . HIS A 1 89 ? -3.993 -16.005 6.126 1.00 90.88 89 HIS A O 1
ATOM 745 N N . ASN A 1 90 ? -2.460 -14.373 6.176 1.00 91.19 90 ASN A N 1
ATOM 746 C CA . ASN A 1 90 ? -3.406 -13.294 5.927 1.00 91.19 90 ASN A CA 1
ATOM 747 C C . ASN A 1 90 ? -4.060 -13.426 4.545 1.00 91.19 90 ASN A C 1
ATOM 749 O O . ASN A 1 90 ? -3.434 -13.845 3.557 1.00 91.19 90 ASN A O 1
ATOM 753 N N . GLU A 1 91 ? -5.334 -13.048 4.496 1.00 93.25 91 GLU A N 1
ATOM 754 C CA . GLU A 1 91 ? -6.070 -12.910 3.250 1.00 93.25 91 GLU A CA 1
ATOM 755 C C . GLU A 1 91 ? -5.402 -11.845 2.377 1.00 93.25 91 GLU A C 1
ATOM 757 O O . GLU A 1 91 ? -4.980 -10.794 2.862 1.00 93.25 91 GLU A O 1
ATOM 762 N N . PHE A 1 92 ? -5.268 -12.153 1.089 1.00 94.75 92 PHE A N 1
ATOM 763 C CA . PHE A 1 92 ? -4.721 -11.239 0.099 1.00 94.75 92 PHE A CA 1
ATOM 764 C C . PHE A 1 92 ? -5.675 -11.190 -1.086 1.00 94.75 92 PHE A C 1
ATOM 766 O O . PHE A 1 92 ? -5.811 -12.180 -1.810 1.00 94.75 92 PHE A O 1
ATOM 773 N N . SER A 1 93 ? -6.341 -10.054 -1.256 1.00 93.69 93 SER A N 1
ATOM 774 C CA . SER A 1 93 ? -7.343 -9.842 -2.294 1.00 93.69 93 SER A CA 1
ATOM 775 C C . SER A 1 93 ? -6.746 -9.096 -3.484 1.00 93.69 93 SER A C 1
ATOM 777 O O . SER A 1 93 ? -6.030 -8.105 -3.319 1.00 93.69 93 SER A O 1
ATOM 779 N N . PHE A 1 94 ? -7.083 -9.535 -4.690 1.00 95.12 94 PHE A N 1
ATOM 780 C CA . PHE A 1 94 ? -6.774 -8.824 -5.923 1.00 95.12 94 PHE A CA 1
ATOM 781 C C . PHE A 1 94 ? -7.925 -8.981 -6.909 1.00 95.12 94 PHE A C 1
ATOM 783 O O . PHE A 1 94 ? -8.600 -10.013 -6.937 1.00 95.12 94 PHE A O 1
ATOM 790 N N . ASP A 1 95 ? -8.142 -7.942 -7.704 1.00 94.62 95 ASP A N 1
ATOM 791 C CA . ASP A 1 95 ? -9.209 -7.914 -8.692 1.00 94.62 95 ASP A CA 1
ATOM 792 C C . ASP A 1 95 ? -8.855 -8.768 -9.912 1.00 94.62 95 ASP A C 1
ATOM 794 O O . ASP A 1 95 ? -7.687 -9.021 -10.219 1.00 94.62 95 ASP A O 1
ATOM 798 N N . LYS A 1 96 ? -9.885 -9.199 -10.645 1.00 95.06 96 LYS A N 1
ATOM 799 C CA . LYS A 1 96 ? -9.710 -9.922 -11.912 1.00 95.06 96 LYS A CA 1
ATOM 800 C C . LYS A 1 96 ? -9.101 -9.032 -13.000 1.00 95.06 96 LYS A C 1
ATOM 802 O O . LYS A 1 9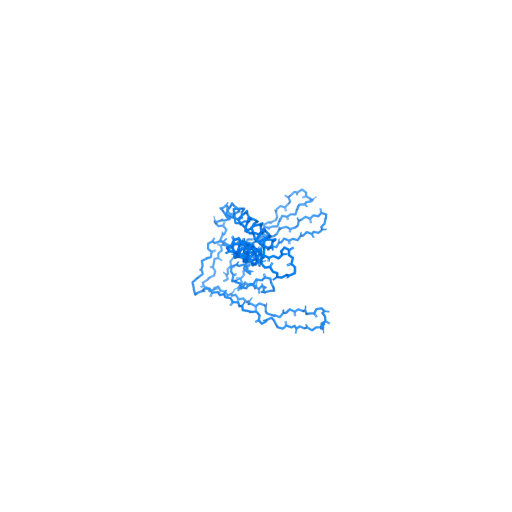6 ? -8.363 -9.521 -13.851 1.00 95.06 96 LYS A O 1
ATOM 807 N N . GLU A 1 97 ? -9.430 -7.745 -12.970 1.00 95.12 97 GLU A N 1
ATOM 808 C CA . GLU A 1 97 ? -8.935 -6.728 -13.893 1.00 95.12 97 GLU A CA 1
ATOM 809 C C . GLU A 1 97 ? -8.116 -5.705 -13.108 1.00 95.12 97 GLU A C 1
ATOM 811 O O . GLU A 1 97 ? -8.548 -5.224 -12.061 1.00 95.12 97 GLU A O 1
ATOM 816 N N . ILE A 1 98 ? -6.917 -5.396 -13.600 1.00 93.94 98 ILE A N 1
ATOM 817 C CA . ILE A 1 98 ? -5.952 -4.534 -12.915 1.00 93.94 98 ILE A CA 1
ATOM 818 C C . ILE A 1 98 ? -5.593 -3.379 -13.847 1.00 93.94 98 ILE A C 1
ATOM 820 O O . ILE A 1 98 ? -5.218 -3.603 -14.998 1.00 93.94 98 ILE A O 1
ATOM 824 N N . TYR A 1 99 ? -5.663 -2.153 -13.331 1.00 93.88 99 TYR A N 1
ATOM 825 C CA . TYR A 1 99 ? -5.315 -0.930 -14.051 1.00 93.88 99 TYR A CA 1
ATOM 826 C C . TYR A 1 99 ? -3.910 -0.478 -13.652 1.00 93.88 99 TYR A C 1
ATOM 828 O O . TYR A 1 99 ? -3.636 -0.188 -12.487 1.00 93.88 99 TYR A O 1
ATOM 836 N N . ILE A 1 100 ? -2.996 -0.445 -14.621 1.00 92.25 100 ILE A N 1
ATOM 837 C CA . ILE A 1 100 ? -1.558 -0.240 -14.376 1.00 92.25 100 ILE A CA 1
ATOM 838 C C . ILE A 1 100 ? -1.184 1.244 -14.445 1.00 92.25 100 ILE A C 1
ATOM 840 O O . ILE A 1 100 ? -0.117 1.625 -13.975 1.00 92.25 100 ILE A O 1
ATOM 844 N N . ASP A 1 101 ? -2.070 2.093 -14.966 1.00 91.31 101 ASP A N 1
ATOM 845 C CA . ASP A 1 101 ? -1.886 3.523 -15.231 1.00 91.31 101 ASP A CA 1
ATOM 846 C C . ASP A 1 101 ? -1.225 4.277 -14.076 1.00 91.31 101 ASP A C 1
ATOM 848 O O . ASP A 1 101 ? -0.370 5.134 -14.290 1.00 91.31 101 ASP A O 1
ATOM 852 N N . ARG A 1 102 ? -1.560 3.893 -12.844 1.00 89.62 102 ARG A N 1
ATOM 853 C CA . ARG A 1 102 ? -0.977 4.413 -11.606 1.00 89.62 102 ARG A CA 1
ATOM 854 C C . ARG A 1 102 ? 0.554 4.299 -11.525 1.00 89.62 102 ARG A C 1
ATOM 856 O O . ARG A 1 102 ? 1.183 5.134 -10.884 1.00 89.62 102 ARG A O 1
ATOM 863 N N . PHE A 1 103 ? 1.145 3.272 -12.125 1.00 91.81 103 PHE A N 1
ATOM 864 C CA . PHE A 1 103 ? 2.573 2.953 -12.037 1.00 91.81 103 PHE A CA 1
ATOM 865 C C . PHE A 1 103 ? 3.349 3.309 -13.311 1.00 91.81 103 PHE A C 1
ATOM 867 O O . PHE A 1 103 ? 4.558 3.084 -13.367 1.00 91.81 103 PHE A O 1
ATOM 874 N N . ILE A 1 104 ? 2.682 3.847 -14.337 1.00 92.88 104 ILE A N 1
ATOM 875 C CA . ILE A 1 104 ? 3.306 4.229 -15.610 1.00 92.88 104 ILE A CA 1
ATOM 876 C C . ILE A 1 104 ? 3.961 5.607 -15.469 1.00 92.88 104 ILE A C 1
ATOM 878 O O . ILE A 1 104 ? 3.364 6.533 -14.921 1.00 92.88 104 ILE A O 1
ATOM 882 N N . ALA A 1 105 ? 5.174 5.756 -16.005 1.00 91.81 105 ALA A N 1
ATOM 883 C CA . ALA A 1 105 ? 5.947 6.999 -15.939 1.00 91.81 105 ALA A CA 1
ATOM 884 C C . ALA A 1 105 ? 5.213 8.211 -16.544 1.00 91.81 105 ALA A C 1
ATOM 886 O O . ALA A 1 105 ? 5.325 9.319 -16.030 1.00 91.81 105 ALA A O 1
ATOM 887 N N . GLU A 1 106 ? 4.403 8.004 -17.585 1.00 89.56 106 GLU A N 1
ATOM 888 C CA . GLU A 1 106 ? 3.587 9.051 -18.222 1.00 89.56 106 GLU A CA 1
ATOM 889 C C . GLU A 1 106 ? 2.624 9.740 -17.239 1.00 89.56 106 GLU A C 1
ATOM 891 O O . GLU A 1 106 ? 2.342 10.932 -17.365 1.00 89.56 106 GLU A O 1
ATOM 896 N N . ASN A 1 107 ? 2.166 9.015 -16.214 1.00 88.38 107 ASN A N 1
ATOM 897 C CA . ASN A 1 107 ? 1.254 9.526 -15.193 1.00 88.38 107 ASN A CA 1
ATOM 898 C C . ASN A 1 107 ? 1.973 10.030 -13.930 1.00 88.38 107 ASN A C 1
ATOM 900 O O . ASN A 1 107 ? 1.315 10.509 -13.000 1.00 88.38 107 ASN A O 1
ATOM 904 N N . ALA A 1 108 ? 3.310 9.981 -13.894 1.00 85.12 108 ALA A N 1
ATOM 905 C CA . ALA A 1 108 ? 4.107 10.339 -12.722 1.00 85.12 108 ALA A CA 1
ATOM 906 C C . ALA A 1 108 ? 3.931 11.798 -12.277 1.00 85.12 108 ALA A C 1
ATOM 908 O O . ALA A 1 108 ? 4.115 12.092 -11.103 1.00 85.12 108 ALA A O 1
ATOM 909 N N . LEU A 1 109 ? 3.533 12.702 -13.180 1.00 83.62 109 LEU A N 1
ATOM 910 C CA . LEU A 1 109 ? 3.288 14.111 -12.850 1.00 83.62 109 LEU A CA 1
ATOM 911 C C . LEU A 1 109 ? 1.955 14.344 -12.127 1.00 83.62 109 LEU A C 1
ATOM 913 O O . LEU A 1 109 ? 1.868 15.223 -11.282 1.00 83.62 109 LEU A O 1
ATOM 917 N N . ARG A 1 110 ? 0.908 13.570 -12.443 1.00 83.00 110 ARG A N 1
ATOM 918 C CA . ARG A 1 110 ? -0.435 13.743 -11.844 1.00 83.00 110 ARG A CA 1
ATOM 919 C C . ARG A 1 110 ? -0.597 12.981 -10.537 1.00 83.00 110 ARG A C 1
ATOM 921 O O . ARG A 1 110 ? -1.444 13.303 -9.707 1.00 83.00 110 ARG A O 1
ATOM 928 N N . PHE A 1 111 ? 0.186 11.925 -10.380 1.00 82.75 111 PHE A N 1
ATOM 929 C CA . PHE A 1 111 ? 0.056 11.012 -9.265 1.00 82.75 111 PHE A CA 1
ATOM 930 C C . PHE A 1 111 ? 0.395 11.617 -7.884 1.00 82.75 111 P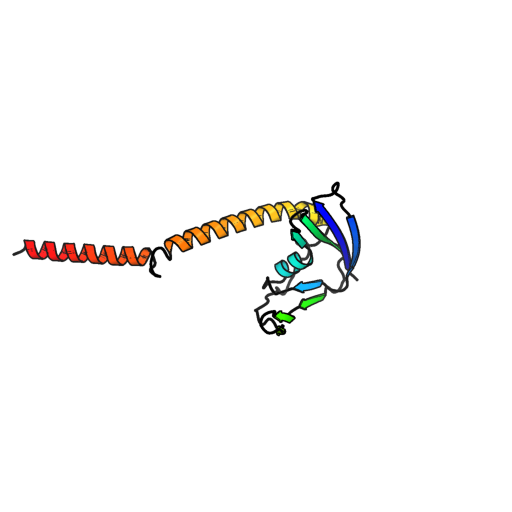HE A C 1
ATOM 932 O O . PHE A 1 111 ? -0.325 11.305 -6.934 1.00 82.75 111 PHE A O 1
ATOM 939 N N . PRO A 1 112 ? 1.420 12.480 -7.722 1.00 80.38 112 PRO A N 1
ATOM 940 C CA . PRO A 1 112 ? 1.737 13.102 -6.437 1.00 80.38 112 PRO A CA 1
ATOM 941 C C . PRO A 1 112 ? 0.586 13.943 -5.885 1.00 80.38 112 PRO A C 1
ATOM 943 O O . PRO A 1 112 ? 0.259 13.824 -4.708 1.00 80.38 112 PRO A O 1
ATOM 946 N N . ASP A 1 113 ? -0.084 14.724 -6.735 1.00 85.00 113 ASP A N 1
ATOM 947 C CA . ASP A 1 113 ? -1.24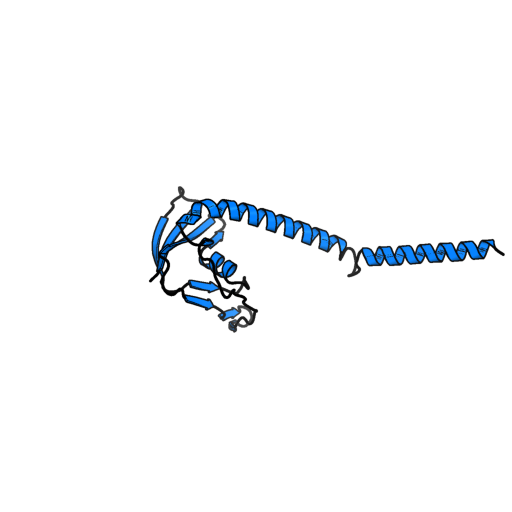1 15.526 -6.327 1.00 85.00 113 ASP A CA 1
ATOM 948 C C . ASP A 1 113 ? -2.379 14.636 -5.824 1.00 85.00 113 ASP A C 1
ATOM 950 O O . ASP A 1 113 ? -2.942 14.871 -4.752 1.00 85.00 113 ASP A O 1
ATOM 954 N N . PHE A 1 114 ? -2.673 13.560 -6.559 1.00 87.06 114 PHE A N 1
ATOM 955 C CA . PHE A 1 114 ? -3.645 12.561 -6.126 1.00 87.06 114 PHE A CA 1
ATOM 956 C C . PHE A 1 114 ? -3.254 11.946 -4.775 1.00 87.06 114 PHE A C 1
ATOM 958 O O . PHE A 1 114 ? -4.096 11.832 -3.884 1.00 87.06 114 PHE A O 1
ATOM 965 N N . MET A 1 115 ? -1.979 11.613 -4.579 1.00 83.50 115 MET A N 1
ATOM 966 C CA . MET A 1 115 ? -1.502 11.055 -3.316 1.00 83.50 115 MET A CA 1
ATOM 967 C C . MET A 1 115 ? -1.634 12.013 -2.143 1.00 83.50 115 MET A C 1
ATOM 969 O O . MET A 1 115 ? -2.186 11.632 -1.116 1.00 83.50 115 MET A O 1
ATOM 973 N N . ASN A 1 116 ? -1.267 13.278 -2.327 1.00 87.12 116 ASN A N 1
ATOM 974 C CA . ASN A 1 116 ? -1.446 14.302 -1.302 1.00 87.12 116 ASN A CA 1
ATOM 975 C C . ASN A 1 116 ? -2.920 14.415 -0.880 1.00 87.12 116 ASN A C 1
ATOM 977 O O . ASN A 1 116 ? -3.237 14.508 0.310 1.00 87.12 116 ASN A O 1
ATOM 981 N N . THR A 1 117 ? -3.852 14.352 -1.841 1.00 91.62 117 THR A N 1
ATOM 982 C CA . THR A 1 117 ? -5.286 14.344 -1.512 1.00 91.62 117 THR A CA 1
ATOM 983 C C . THR A 1 117 ? -5.697 13.083 -0.753 1.00 91.62 117 THR A C 1
ATOM 985 O O . THR A 1 117 ? -6.418 13.184 0.243 1.00 91.62 117 THR A O 1
ATOM 988 N N . LEU A 1 118 ? -5.202 11.912 -1.158 1.00 89.56 118 LEU A N 1
ATOM 989 C CA . LEU A 1 118 ? -5.485 10.628 -0.522 1.00 89.56 118 LEU A CA 1
ATOM 990 C C . LEU A 1 118 ? -4.962 10.575 0.920 1.00 89.56 118 LEU A C 1
ATOM 992 O O . LEU A 1 118 ? -5.690 10.141 1.814 1.00 89.56 118 LEU A O 1
ATOM 996 N N . ASP A 1 119 ? -3.757 11.077 1.169 1.00 89.25 119 ASP A N 1
ATOM 997 C CA . ASP A 1 119 ? -3.164 11.136 2.505 1.00 89.25 119 ASP A CA 1
ATOM 998 C C . ASP A 1 119 ? -3.921 12.110 3.408 1.00 89.25 119 ASP A C 1
ATOM 1000 O O . ASP A 1 119 ? -4.238 11.780 4.553 1.00 89.25 119 ASP A O 1
ATOM 1004 N N . SER A 1 120 ? -4.344 13.261 2.873 1.00 94.62 120 SER A N 1
ATOM 1005 C CA . SER A 1 120 ? -5.205 14.190 3.615 1.00 94.62 120 SER A CA 1
ATOM 1006 C C . SER A 1 120 ? -6.550 13.556 4.004 1.00 94.62 120 SER A C 1
ATOM 1008 O O . SER A 1 120 ? -7.069 13.798 5.097 1.00 94.62 120 SER A O 1
ATOM 1010 N N . LEU A 1 121 ? -7.118 12.713 3.134 1.00 95.62 121 LEU A N 1
ATOM 1011 C CA . LEU A 1 121 ? -8.363 11.991 3.394 1.00 95.62 121 LEU A CA 1
ATOM 1012 C C . LEU A 1 121 ? -8.162 10.877 4.424 1.00 95.62 121 LEU A C 1
ATOM 1014 O O . LEU A 1 121 ? -8.993 10.727 5.321 1.00 95.62 121 LEU A O 1
ATOM 1018 N N . LYS A 1 122 ? -7.053 10.134 4.345 1.00 92.69 122 LYS A N 1
ATOM 1019 C CA . LYS A 1 122 ? -6.678 9.129 5.349 1.00 92.69 122 LYS A CA 1
ATOM 1020 C C . LYS A 1 122 ? -6.487 9.758 6.727 1.00 92.69 122 LYS A C 1
ATOM 1022 O O . LYS A 1 122 ? -7.050 9.251 7.693 1.00 92.69 122 LYS A O 1
ATOM 1027 N N . ALA A 1 123 ? -5.788 10.889 6.812 1.00 94.19 123 ALA A N 1
ATOM 1028 C CA . ALA A 1 123 ? -5.598 11.618 8.065 1.00 94.19 123 ALA A CA 1
ATOM 1029 C C . ALA A 1 123 ? -6.939 12.072 8.669 1.00 94.19 123 ALA A C 1
ATOM 1031 O O . ALA A 1 123 ? -7.189 11.878 9.859 1.00 94.19 123 ALA A O 1
ATOM 1032 N N . LYS A 1 124 ? -7.854 12.604 7.842 1.00 96.62 124 LYS A N 1
ATOM 1033 C CA . LYS A 1 124 ? -9.217 12.959 8.279 1.00 96.62 124 LYS A CA 1
ATOM 1034 C C . LYS A 1 124 ? -10.001 11.743 8.771 1.00 96.62 124 LYS A C 1
ATOM 1036 O O . LYS A 1 124 ? -10.658 11.828 9.806 1.00 96.62 124 LYS A O 1
ATOM 1041 N N . LYS A 1 125 ? -9.928 10.617 8.054 1.00 96.06 125 LYS A N 1
ATOM 1042 C CA . LYS A 1 125 ? -10.564 9.356 8.459 1.00 96.06 125 LYS A CA 1
ATOM 1043 C C . LYS A 1 125 ? -10.045 8.899 9.823 1.00 96.06 125 LYS A C 1
ATOM 1045 O O . LYS A 1 125 ? -10.851 8.609 10.700 1.00 96.06 125 LYS A O 1
ATOM 1050 N N . GLN A 1 126 ? -8.730 8.900 10.022 1.00 95.19 126 GLN A N 1
ATOM 1051 C CA . GLN A 1 126 ? -8.119 8.500 11.287 1.00 95.19 126 GLN A CA 1
ATOM 1052 C C . GLN A 1 126 ? -8.552 9.416 12.444 1.00 95.19 126 GLN A C 1
ATOM 1054 O O . GLN A 1 126 ? -8.964 8.923 13.492 1.00 95.19 126 GLN A O 1
ATOM 1059 N N . ALA A 1 127 ? -8.551 10.738 12.246 1.00 95.62 127 ALA A N 1
ATOM 1060 C CA . ALA A 1 127 ? -9.005 11.687 13.266 1.00 95.62 127 ALA A CA 1
ATOM 1061 C C . ALA A 1 127 ? -10.479 11.465 13.665 1.00 95.62 127 ALA A C 1
ATOM 1063 O O . ALA A 1 127 ? -10.842 11.561 14.843 1.00 95.62 127 ALA A O 1
ATOM 1064 N N . LEU A 1 128 ? -11.338 11.137 12.695 1.00 96.19 128 LEU A N 1
ATOM 1065 C CA . LEU A 1 128 ? -12.733 10.774 12.951 1.00 96.19 128 LEU A CA 1
ATOM 1066 C C . LEU A 1 128 ? -12.853 9.446 13.707 1.00 96.19 128 LEU A C 1
ATOM 1068 O O . LEU A 1 128 ? -13.633 9.368 14.652 1.00 96.19 128 LEU A O 1
ATOM 1072 N N . GLU A 1 129 ? -12.072 8.427 13.349 1.00 94.06 129 GLU A N 1
ATOM 1073 C CA . GLU A 1 129 ? -12.050 7.136 14.051 1.00 94.06 129 GLU A CA 1
ATOM 1074 C C . GLU A 1 129 ? -11.580 7.278 15.504 1.00 94.06 129 GLU A C 1
ATOM 1076 O O . GLU A 1 129 ? -12.166 6.688 16.410 1.00 94.06 129 GLU A O 1
ATOM 1081 N N . GLU A 1 130 ? -10.561 8.095 15.762 1.00 92.25 130 GLU A N 1
ATOM 1082 C CA . GLU A 1 130 ? -10.103 8.407 17.119 1.00 92.25 130 GLU A CA 1
ATOM 1083 C C . GLU A 1 130 ? -11.178 9.141 17.926 1.00 92.25 130 GLU A C 1
ATOM 1085 O O . GLU A 1 130 ? -11.398 8.847 19.102 1.00 92.25 130 GLU A O 1
ATOM 1090 N N . THR A 1 131 ? -11.884 10.073 17.288 1.00 91.44 131 THR A N 1
ATOM 1091 C CA . THR A 1 131 ? -12.993 10.807 17.906 1.00 91.44 131 THR A CA 1
ATOM 1092 C C . THR A 1 131 ? -14.152 9.865 18.231 1.00 91.44 131 THR A C 1
ATOM 1094 O O . THR A 1 131 ? -14.676 9.895 19.342 1.00 91.44 131 THR A O 1
ATOM 1097 N N . LEU A 1 132 ? -14.499 8.963 17.310 1.00 89.81 132 LEU A N 1
ATOM 1098 C CA . LEU A 1 132 ? -15.507 7.925 17.512 1.00 89.81 132 LEU A CA 1
ATOM 1099 C C . LEU A 1 132 ? -15.145 7.015 18.694 1.00 89.81 132 LEU A C 1
ATOM 1101 O O . LEU A 1 132 ? -15.981 6.789 19.567 1.00 89.81 132 LEU A O 1
ATOM 1105 N N . LYS A 1 133 ? -13.890 6.552 18.770 1.00 87.06 133 LYS A N 1
ATOM 1106 C CA . LYS A 1 133 ? -13.405 5.708 19.874 1.00 87.06 133 LYS A CA 1
ATOM 1107 C C . LYS A 1 133 ? -13.579 6.382 21.237 1.00 87.06 133 LYS A C 1
ATOM 1109 O O . LYS A 1 133 ? -13.980 5.712 22.186 1.00 87.06 133 LYS A O 1
ATOM 1114 N N . LYS A 1 134 ? -13.353 7.700 21.337 1.00 84.31 134 LYS A N 1
ATOM 1115 C CA . LYS A 1 134 ? -13.584 8.464 22.581 1.00 84.31 134 LYS A CA 1
ATOM 1116 C C . LYS A 1 134 ? -15.043 8.410 23.037 1.00 84.31 134 LYS A C 1
ATOM 1118 O O . LYS A 1 134 ? -15.297 8.285 24.231 1.00 84.31 134 LYS A O 1
ATOM 1123 N N . TYR A 1 135 ? -15.993 8.489 22.106 1.00 81.88 135 TYR A N 1
ATOM 1124 C CA . TYR A 1 135 ? -17.422 8.398 22.421 1.00 81.88 135 TYR A CA 1
ATOM 1125 C C . TYR A 1 135 ? -17.893 6.958 22.677 1.00 81.88 135 TYR A C 1
ATOM 1127 O O . TYR A 1 135 ? -18.874 6.752 23.391 1.00 81.88 135 TYR A O 1
ATOM 1135 N N . GLN A 1 136 ? -17.203 5.957 22.125 1.00 81.25 136 GLN A N 1
ATOM 1136 C CA . GLN A 1 136 ? -17.534 4.546 22.332 1.00 81.25 136 GLN A CA 1
ATOM 1137 C C . GLN A 1 136 ? -16.998 3.980 23.654 1.00 81.25 136 GLN A C 1
ATOM 1139 O O . GLN A 1 136 ? -17.685 3.176 24.271 1.00 81.25 136 GLN A O 1
ATOM 1144 N N . HIS A 1 137 ? -15.818 4.412 24.110 1.00 68.94 137 HIS A N 1
ATOM 1145 C CA . HIS A 1 137 ? -15.140 3.847 25.285 1.00 68.94 137 HIS A CA 1
ATOM 1146 C C . HIS A 1 137 ? -14.764 4.921 26.318 1.00 68.94 137 HIS A C 1
ATOM 1148 O O . HIS A 1 137 ? -13.621 5.002 26.764 1.00 68.94 137 HIS A O 1
ATOM 1154 N N . GLN A 1 138 ? -15.718 5.770 26.710 1.00 62.84 138 GLN A N 1
ATOM 1155 C CA . GLN A 1 138 ? -15.452 6.844 27.676 1.00 62.84 138 GLN A CA 1
ATOM 1156 C C . GLN A 1 138 ? -15.188 6.308 29.103 1.00 62.84 138 GLN A C 1
ATOM 1158 O O . GLN A 1 138 ? -14.472 6.941 29.877 1.00 62.84 138 GLN A O 1
ATOM 1163 N N . SER A 1 139 ? -15.744 5.139 29.456 1.00 54.91 139 SER A N 1
ATOM 1164 C CA . SER A 1 139 ? -15.544 4.453 30.742 1.00 54.91 139 SER A CA 1
ATOM 1165 C C . SER A 1 139 ? -15.935 2.970 30.636 1.00 54.91 139 SER A C 1
ATOM 1167 O O . SER A 1 139 ? -17.044 2.671 30.203 1.00 54.91 139 SER A O 1
ATOM 1169 N N . LYS A 1 140 ? -15.032 2.055 31.037 1.00 62.88 140 LYS A N 1
ATOM 1170 C CA . LYS A 1 140 ? -15.256 0.597 31.217 1.00 62.88 140 LYS A CA 1
ATOM 1171 C C . LYS A 1 140 ? -16.219 -0.045 30.200 1.00 62.88 140 LYS A C 1
ATOM 1173 O O . LYS A 1 140 ? -17.281 -0.525 30.582 1.00 62.88 140 LYS A O 1
ATOM 1178 N N . ASP A 1 141 ? -15.836 -0.039 28.922 1.00 67.44 141 ASP A N 1
ATOM 1179 C CA . ASP A 1 141 ? -16.513 -0.756 27.824 1.00 67.44 141 ASP A CA 1
ATOM 1180 C C . ASP A 1 141 ? -18.020 -0.497 27.649 1.00 67.44 141 ASP A C 1
ATOM 1182 O O . ASP A 1 141 ? -18.697 -1.237 26.937 1.00 67.44 141 ASP A O 1
ATOM 1186 N N . LEU A 1 142 ? -18.552 0.574 28.245 1.00 68.06 142 LEU A N 1
ATOM 1187 C CA . LEU A 1 142 ? -19.924 1.008 28.019 1.00 68.06 142 LEU A CA 1
ATOM 1188 C C . LEU A 1 142 ? -19.959 2.137 26.991 1.00 68.06 142 LEU A C 1
ATOM 1190 O O . LEU A 1 142 ? -19.305 3.171 27.152 1.00 68.06 142 LEU A O 1
ATOM 1194 N N . LEU A 1 143 ? -20.799 1.957 25.971 1.00 78.88 143 LEU A N 1
ATOM 1195 C CA . LEU A 1 143 ? -21.107 2.996 24.996 1.00 78.88 143 LEU A CA 1
ATOM 1196 C C . LEU A 1 143 ? -21.798 4.170 25.697 1.00 78.88 143 LEU A C 1
ATOM 1198 O O . LEU A 1 143 ? -22.697 3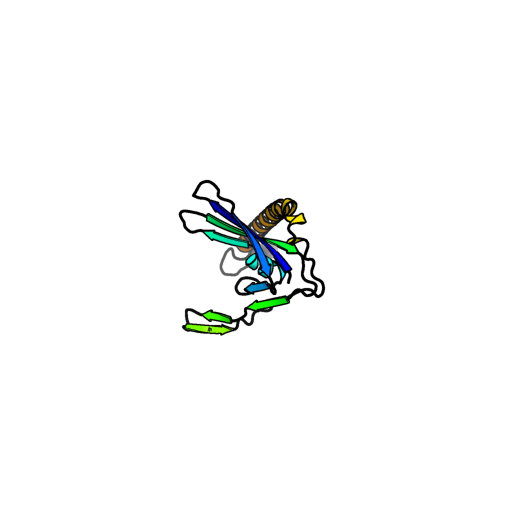.987 26.523 1.00 78.88 143 LEU A O 1
ATOM 1202 N N . TYR A 1 144 ? -21.451 5.397 25.304 1.00 79.69 144 TYR A N 1
ATOM 1203 C CA . TYR A 1 144 ? -22.103 6.608 25.817 1.00 79.69 144 TYR A CA 1
ATOM 1204 C C . TYR A 1 144 ? -23.633 6.569 25.657 1.00 79.69 144 TYR A C 1
ATOM 1206 O O . TYR A 1 144 ? -24.381 7.011 26.531 1.00 79.69 144 TYR A O 1
ATOM 1214 N N . THR A 1 145 ? -24.113 5.978 24.561 1.00 84.00 145 THR A N 1
ATOM 1215 C CA . THR A 1 145 ? -25.543 5.775 24.296 1.00 84.00 145 THR A CA 1
ATOM 1216 C C . THR A 1 145 ? -26.223 4.905 25.342 1.00 84.00 145 THR A C 1
ATOM 1218 O O . THR A 1 145 ? -27.393 5.127 25.651 1.00 84.00 145 THR A O 1
ATOM 1221 N N . ASP A 1 146 ? -25.514 3.918 25.884 1.00 86.19 146 ASP A N 1
ATOM 1222 C CA . ASP A 1 146 ? -26.062 3.005 26.880 1.00 86.19 146 ASP A CA 1
ATOM 1223 C C . ASP A 1 146 ? -26.094 3.674 28.253 1.00 86.19 146 ASP A C 1
ATOM 1225 O O . ASP A 1 146 ? -27.117 3.598 28.932 1.00 86.19 146 ASP A O 1
ATOM 1229 N N . TYR A 1 147 ? -25.055 4.438 28.614 1.00 84.75 147 TYR A N 1
ATOM 1230 C CA . TYR A 1 147 ? -25.071 5.267 29.824 1.00 84.75 147 TYR A CA 1
ATOM 1231 C C . TYR A 1 147 ? -26.254 6.244 29.824 1.00 84.75 147 TYR A C 1
ATOM 1233 O O . TYR A 1 147 ? -27.021 6.302 30.785 1.00 84.75 147 TYR A O 1
ATOM 1241 N N . MET A 1 148 ? -26.451 6.968 28.718 1.00 87.12 148 MET A N 1
ATOM 1242 C CA . MET A 1 148 ? -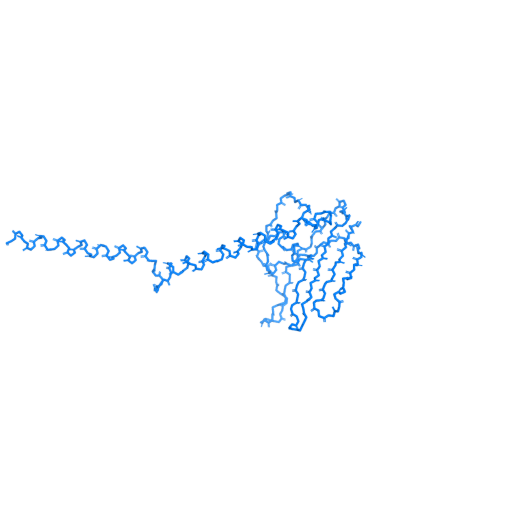27.556 7.921 28.595 1.00 87.12 148 MET A CA 1
ATOM 1243 C C . MET A 1 148 ? -28.925 7.239 28.612 1.00 87.12 148 MET A C 1
ATOM 1245 O O . MET A 1 148 ? -29.869 7.774 29.192 1.00 87.12 148 MET A O 1
ATOM 1249 N N . ARG A 1 149 ? -29.039 6.035 28.040 1.00 90.12 149 ARG A N 1
ATOM 1250 C CA . ARG A 1 149 ? -30.272 5.239 28.098 1.00 90.12 149 ARG A CA 1
ATOM 1251 C C . ARG A 1 149 ? -30.608 4.823 29.528 1.00 90.12 149 ARG A C 1
ATOM 1253 O O . ARG A 1 149 ? -31.748 5.003 29.945 1.00 90.12 149 ARG A O 1
ATOM 1260 N N . VAL A 1 150 ? -29.628 4.312 30.274 1.00 89.81 150 VAL A N 1
ATOM 1261 C CA . VAL A 1 150 ? -29.807 3.899 31.676 1.00 89.81 150 VAL A CA 1
ATOM 1262 C C . VAL A 1 150 ? -30.157 5.099 32.553 1.00 89.81 150 VAL A C 1
ATOM 1264 O O . VAL A 1 150 ? -31.100 5.027 33.338 1.00 89.81 150 VAL A O 1
ATOM 1267 N N . ALA A 1 151 ? -29.452 6.222 32.390 1.00 90.44 151 ALA A N 1
ATOM 1268 C CA . ALA A 1 151 ? -29.743 7.447 33.129 1.00 90.44 151 ALA A CA 1
ATOM 1269 C C . ALA A 1 151 ? -31.172 7.946 32.863 1.00 90.44 151 ALA A C 1
ATOM 1271 O O . ALA A 1 151 ? -31.883 8.298 33.803 1.00 90.44 151 ALA A O 1
ATOM 1272 N N . ARG A 1 152 ? -31.625 7.913 31.601 1.00 93.38 152 ARG A N 1
ATOM 1273 C CA . ARG A 1 152 ? -32.997 8.291 31.240 1.00 93.38 152 ARG A CA 1
ATOM 1274 C C . ARG A 1 152 ? -34.031 7.384 31.906 1.00 93.38 152 ARG A C 1
ATOM 1276 O O . ARG A 1 152 ? -34.932 7.893 32.558 1.00 93.38 152 ARG A O 1
ATOM 1283 N N . GLN A 1 153 ? -33.854 6.065 31.810 1.00 93.62 153 GLN A N 1
ATOM 1284 C CA . GLN A 1 153 ? -34.745 5.085 32.445 1.00 93.62 153 GLN A CA 1
ATOM 1285 C C . GLN A 1 153 ? -34.807 5.250 33.968 1.00 93.62 153 GLN A C 1
ATOM 1287 O O . GLN A 1 153 ? -35.860 5.070 34.574 1.00 93.62 153 GLN A O 1
ATOM 1292 N N . PHE A 1 154 ? -33.681 5.585 34.600 1.00 94.44 154 PHE A N 1
ATOM 1293 C CA . PHE A 1 154 ? -33.645 5.860 36.032 1.00 94.44 154 PHE A CA 1
ATOM 1294 C C . PHE A 1 154 ? -34.463 7.107 36.385 1.00 94.44 154 PHE A C 1
ATOM 1296 O O . PHE A 1 154 ? -35.259 7.063 37.318 1.00 94.44 154 PHE A O 1
ATOM 1303 N N . ILE A 1 155 ? -34.300 8.199 35.633 1.00 94.12 155 ILE A N 1
ATOM 1304 C CA . ILE A 1 155 ? -35.049 9.443 35.857 1.00 94.12 155 ILE A CA 1
ATOM 1305 C C . ILE A 1 155 ? -36.551 9.229 35.630 1.00 94.12 155 ILE A C 1
ATOM 1307 O O . ILE A 1 155 ? -37.342 9.673 36.456 1.00 94.12 155 ILE A O 1
ATOM 1311 N N . GLU A 1 156 ? -36.937 8.525 34.561 1.00 93.12 156 GLU A N 1
ATOM 1312 C CA . GLU A 1 156 ? -38.337 8.182 34.259 1.00 93.12 156 GLU A CA 1
ATOM 1313 C C . GLU A 1 156 ? -38.978 7.419 35.433 1.00 93.12 156 GLU A C 1
ATOM 1315 O O . GLU A 1 156 ? -39.997 7.855 35.961 1.00 93.12 156 GLU A O 1
ATOM 1320 N N . LYS A 1 157 ? -38.312 6.380 35.955 1.00 91.12 157 LYS A N 1
ATOM 1321 C CA . LYS A 1 157 ? -38.796 5.644 37.138 1.00 91.12 157 LYS A CA 1
ATOM 1322 C C . LYS A 1 157 ? -38.923 6.508 38.393 1.00 91.12 157 LYS A C 1
ATOM 1324 O O . LYS A 1 157 ? -39.836 6.317 39.185 1.00 91.12 157 LYS A O 1
ATOM 1329 N N . GLN A 1 158 ? -37.990 7.432 38.622 1.00 87.31 158 GLN A N 1
ATOM 1330 C CA . GLN A 1 158 ? -38.049 8.330 39.784 1.00 87.31 158 GLN A CA 1
ATOM 1331 C C . GLN A 1 158 ? -39.180 9.363 39.674 1.00 87.31 158 GLN A C 1
ATOM 1333 O O . GLN A 1 158 ? -39.623 9.890 40.694 1.00 87.31 158 GLN A O 1
ATOM 1338 N N . LEU A 1 159 ? -39.620 9.685 38.455 1.00 85.38 159 LEU A N 1
ATOM 1339 C CA . LEU A 1 159 ? -40.772 10.552 38.220 1.00 85.38 159 LEU A CA 1
ATOM 1340 C C . LEU A 1 159 ? -42.084 9.800 38.461 1.00 85.38 159 LEU A C 1
ATOM 1342 O O . LEU A 1 159 ? -42.925 10.333 39.173 1.00 85.38 159 LEU A O 1
ATOM 1346 N N . GLU A 1 160 ? -42.207 8.562 37.973 1.00 81.56 160 GLU A N 1
ATOM 1347 C CA . GLU A 1 160 ? -43.386 7.705 38.201 1.00 81.56 160 GLU A CA 1
ATOM 1348 C C . GLU A 1 160 ? -43.667 7.509 39.703 1.00 81.56 160 GLU A C 1
ATOM 1350 O O . GLU A 1 160 ? -44.777 7.758 40.166 1.00 81.56 160 GLU A O 1
ATOM 1355 N N . VAL A 1 161 ? -42.638 7.200 40.502 1.00 72.75 161 VAL A N 1
ATOM 1356 C CA . VAL A 1 161 ? -42.773 7.029 41.966 1.00 72.75 161 VAL A CA 1
ATOM 1357 C C . VAL A 1 161 ? -43.252 8.313 42.667 1.00 72.75 161 VAL A C 1
ATOM 1359 O O . VAL A 1 161 ? -44.000 8.259 43.637 1.00 72.75 161 VAL A O 1
ATOM 1362 N N . LYS A 1 162 ? -42.859 9.495 42.175 1.00 68.62 162 LYS A N 1
ATOM 1363 C CA . LYS A 1 162 ? -43.266 10.785 42.763 1.00 68.62 162 LYS A CA 1
ATOM 1364 C C . LYS A 1 162 ? -44.680 11.223 42.389 1.00 68.62 162 LYS A C 1
ATOM 1366 O O . LYS A 1 162 ? -45.200 12.141 43.028 1.00 68.62 162 LYS A O 1
ATOM 1371 N N . GLU A 1 163 ? -45.256 10.668 41.330 1.00 63.34 163 GLU A N 1
ATOM 1372 C CA . GLU A 1 163 ? -46.653 10.908 40.966 1.00 63.34 163 GLU A CA 1
ATOM 1373 C C . GLU A 1 163 ? -47.586 10.012 41.791 1.00 63.34 163 GLU A C 1
ATOM 1375 O O . GLU A 1 163 ? -48.585 10.515 42.299 1.00 63.34 163 GLU A O 1
ATOM 1380 N N . GLU A 1 164 ? -47.198 8.761 42.060 1.00 59.31 164 GLU A N 1
ATOM 1381 C CA . GLU A 1 164 ? -47.939 7.853 42.953 1.00 59.31 164 GLU A CA 1
ATOM 1382 C C . GLU A 1 164 ? -47.992 8.363 44.410 1.00 59.31 164 GLU A C 1
ATOM 1384 O O . GLU A 1 164 ? -49.045 8.318 45.046 1.00 59.31 164 GLU A O 1
ATOM 1389 N N . ASP A 1 165 ? -46.903 8.948 44.922 1.00 58.94 165 ASP A N 1
ATOM 1390 C CA . ASP A 1 165 ? -46.854 9.537 46.274 1.00 58.94 165 ASP A CA 1
ATOM 1391 C C . ASP A 1 165 ? -47.718 10.811 46.438 1.00 58.94 165 ASP A C 1
ATOM 1393 O O . ASP A 1 165 ? -47.923 11.282 47.557 1.00 58.94 165 ASP A O 1
ATOM 1397 N N . LYS A 1 166 ? -48.209 11.411 45.342 1.00 56.06 166 LYS A N 1
ATOM 1398 C CA . LYS A 1 166 ? -49.083 12.602 45.368 1.00 56.06 166 LYS A CA 1
ATOM 1399 C C . LYS A 1 166 ? -50.574 12.276 45.294 1.00 56.06 166 LYS A C 1
ATOM 1401 O O . LYS A 1 166 ? -51.381 13.172 45.538 1.00 56.06 166 LYS A O 1
ATOM 1406 N N . GLU A 1 167 ? -50.935 11.047 44.935 1.00 52.78 167 GLU A N 1
ATOM 1407 C CA . GLU A 1 167 ? -52.329 10.592 44.857 1.00 52.78 167 GLU A CA 1
ATOM 1408 C C . GLU A 1 167 ? -52.832 9.934 46.161 1.00 52.78 167 GLU A C 1
ATOM 1410 O O . GLU A 1 167 ? -54.002 9.554 46.230 1.00 52.78 167 GLU A O 1
ATOM 1415 N N . CYS A 1 168 ? -51.992 9.850 47.205 1.00 44.94 168 CYS A N 1
ATOM 1416 C CA . CYS A 1 168 ? -52.364 9.413 48.561 1.00 44.94 168 CYS A CA 1
ATOM 1417 C C . CYS A 1 168 ? -52.621 10.578 49.531 1.00 44.94 168 CYS A C 1
ATOM 1419 O O . CYS A 1 168 ? -51.862 11.574 49.500 1.00 44.94 168 CYS A O 1
#